Protein AF-A0AAQ4CQL3-F1 (afdb_monomer_lite)

Organism: NCBI:txid1702097

Foldseek 3Di:
DDDDDDDWDWDWPAADPVRHTDTDTDDDPVCVVVVVVCPPHDDDDDDDDPPDD

pLDDT: mean 85.74, std 6.87, range [52.91, 94.56]

Sequence (53 aa):
MEQIVFRGVISSAGSDKYGEKRYAIYIPKSVKEKAGKIAGKEVIVIVILPDDE

Secondary structure (DSSP, 8-state):
---------EEEEEE-TTSPEEEEEPPPGGGHHHHHTTTTS--PPPP------

Structure (mmCIF, N/CA/C/O backbone):
data_AF-A0AAQ4CQL3-F1
#
_entry.id   AF-A0AAQ4CQL3-F1
#
loop_
_atom_site.group_PDB
_atom_site.id
_atom_site.type_symbol
_atom_site.label_atom_id
_atom_site.label_alt_id
_atom_site.label_comp_id
_atom_site.label_asym_id
_atom_site.label_entity_id
_atom_site.label_seq_id
_atom_site.pdbx_PDB_ins_code
_atom_site.Cartn_x
_atom_site.Cartn_y
_atom_site.Cartn_z
_atom_site.occupancy
_atom_site.B_iso_or_equiv
_atom_site.auth_seq_id
_atom_site.auth_comp_id
_atom_site.auth_asym_id
_atom_site.auth_atom_id
_atom_site.pdbx_PDB_model_num
ATOM 1 N N . MET A 1 1 ? -16.736 -12.470 7.540 1.00 70.38 1 MET A N 1
ATOM 2 C CA . MET A 1 1 ? -15.376 -12.123 7.078 1.00 70.38 1 MET A CA 1
ATOM 3 C C . MET A 1 1 ? -15.472 -10.729 6.476 1.00 70.38 1 MET A C 1
ATOM 5 O O . MET A 1 1 ? -16.326 -10.540 5.621 1.00 70.38 1 MET A O 1
ATOM 9 N N . GLU A 1 2 ? -14.746 -9.738 6.998 1.00 75.50 2 GLU A N 1
ATOM 10 C CA . GLU A 1 2 ? -14.818 -8.359 6.486 1.00 75.50 2 GLU A CA 1
ATOM 11 C C . GLU A 1 2 ? -13.769 -8.184 5.384 1.00 75.50 2 GLU A C 1
ATOM 13 O O . GLU A 1 2 ? -12.588 -8.433 5.613 1.00 75.50 2 GLU A O 1
ATOM 18 N N . GLN A 1 3 ? -14.206 -7.795 4.186 1.00 81.00 3 GLN A N 1
ATOM 19 C CA . GLN A 1 3 ? -13.331 -7.537 3.045 1.00 81.00 3 GLN A CA 1
ATOM 20 C C . GLN A 1 3 ? -13.351 -6.042 2.725 1.00 81.00 3 GLN A C 1
ATOM 22 O O . GLN A 1 3 ? -14.416 -5.444 2.566 1.00 81.00 3 GLN A O 1
ATOM 27 N N . ILE A 1 4 ? -12.170 -5.435 2.614 1.00 85.06 4 ILE A N 1
ATOM 28 C CA . ILE A 1 4 ? -12.012 -4.045 2.179 1.00 85.06 4 ILE A CA 1
ATOM 29 C C . ILE A 1 4 ? -11.500 -4.076 0.742 1.00 85.06 4 ILE A C 1
ATOM 31 O O . ILE A 1 4 ? -10.408 -4.570 0.484 1.00 85.06 4 ILE A O 1
ATOM 35 N N . VAL A 1 5 ? -12.288 -3.536 -0.186 1.00 87.31 5 VAL A N 1
ATOM 36 C CA . VAL A 1 5 ? -11.921 -3.433 -1.602 1.00 87.31 5 VAL A CA 1
ATOM 37 C C . VAL A 1 5 ? -11.739 -1.965 -1.952 1.00 87.31 5 VAL A C 1
ATOM 39 O O . VAL A 1 5 ? -12.614 -1.140 -1.684 1.00 87.31 5 VAL A O 1
ATOM 42 N N . PHE A 1 6 ? -10.603 -1.630 -2.553 1.00 87.94 6 PHE A N 1
ATOM 43 C CA . PHE A 1 6 ? -10.352 -0.309 -3.113 1.00 87.94 6 PHE A CA 1
ATOM 44 C C . PHE A 1 6 ? -9.491 -0.428 -4.368 1.00 87.94 6 PHE A C 1
ATOM 46 O O . PHE A 1 6 ? -8.732 -1.381 -4.525 1.00 87.94 6 PHE A O 1
ATOM 53 N N . ARG A 1 7 ? -9.612 0.555 -5.264 1.00 86.12 7 ARG A N 1
ATOM 54 C CA . ARG A 1 7 ? -8.727 0.691 -6.423 1.00 86.12 7 ARG A CA 1
ATOM 55 C C . ARG A 1 7 ? -7.569 1.603 -6.046 1.00 86.12 7 ARG A C 1
ATOM 57 O O . ARG A 1 7 ? -7.787 2.677 -5.486 1.00 86.12 7 ARG A O 1
ATOM 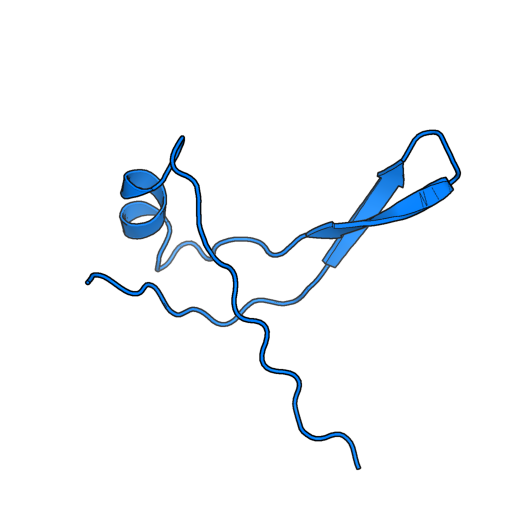64 N N . GLY A 1 8 ? -6.357 1.164 -6.343 1.00 84.19 8 GLY A N 1
ATOM 65 C CA . GLY A 1 8 ? -5.132 1.920 -6.131 1.00 84.19 8 GLY A CA 1
ATOM 66 C C . GLY A 1 8 ? -4.169 1.669 -7.278 1.00 84.19 8 GLY A C 1
ATOM 67 O O . GLY A 1 8 ? -4.287 0.676 -7.991 1.00 84.19 8 GLY A O 1
ATOM 68 N N . VAL A 1 9 ? -3.231 2.590 -7.459 1.00 85.62 9 VAL A N 1
ATOM 69 C CA . VAL A 1 9 ? -2.153 2.447 -8.435 1.00 85.62 9 VAL A CA 1
ATOM 70 C C . VAL A 1 9 ? -0.917 1.963 -7.693 1.00 85.62 9 VAL A C 1
ATOM 72 O O . VAL A 1 9 ? -0.586 2.496 -6.631 1.00 85.62 9 VAL A O 1
ATOM 75 N N . ILE A 1 10 ? -0.249 0.954 -8.248 1.00 87.81 10 ILE A N 1
ATOM 76 C CA . ILE A 1 10 ? 1.063 0.534 -7.767 1.00 87.81 10 ILE A CA 1
ATOM 77 C C . ILE A 1 10 ? 2.070 1.610 -8.177 1.00 87.81 10 ILE A C 1
ATOM 79 O O . ILE A 1 10 ? 2.287 1.866 -9.358 1.00 87.81 10 ILE A O 1
ATOM 83 N N . SER A 1 11 ? 2.676 2.255 -7.189 1.00 88.50 11 SER A N 1
ATOM 84 C CA . SER A 1 11 ? 3.683 3.301 -7.375 1.00 88.50 11 SER A CA 1
ATOM 85 C C . SER A 1 11 ? 5.072 2.807 -6.989 1.00 88.50 11 SER A C 1
ATOM 87 O O . SER A 1 11 ? 5.203 1.992 -6.076 1.00 88.50 11 SER A O 1
ATOM 89 N N . SER A 1 12 ? 6.111 3.346 -7.632 1.00 89.94 12 SER A N 1
ATOM 90 C CA . SER A 1 12 ? 7.498 3.145 -7.197 1.00 89.94 12 SER A CA 1
ATOM 91 C C . SER A 1 12 ? 7.699 3.696 -5.783 1.00 89.94 12 SER A C 1
ATOM 93 O O . SER A 1 12 ? 7.336 4.835 -5.494 1.00 89.94 12 SER A O 1
ATOM 95 N N . ALA A 1 13 ? 8.294 2.883 -4.917 1.00 91.12 13 ALA A N 1
ATOM 96 C CA . ALA A 1 13 ? 8.629 3.197 -3.531 1.00 91.12 13 ALA A CA 1
ATOM 97 C C . ALA A 1 13 ? 10.156 3.243 -3.315 1.00 91.12 13 ALA A C 1
ATOM 99 O O . ALA A 1 13 ? 10.646 2.978 -2.216 1.00 91.12 13 ALA A O 1
ATOM 100 N N . GLY A 1 14 ? 10.905 3.565 -4.375 1.00 92.50 14 GLY A N 1
ATOM 101 C CA . GLY A 1 14 ? 12.367 3.585 -4.379 1.00 92.50 14 GLY A CA 1
ATOM 102 C C . GLY A 1 14 ? 12.972 2.201 -4.599 1.00 92.50 14 GLY A C 1
ATOM 103 O O . GLY A 1 14 ? 12.323 1.314 -5.150 1.00 92.50 14 GLY A O 1
ATOM 104 N N . SER A 1 15 ? 14.216 2.024 -4.161 1.00 94.56 15 SER A N 1
ATOM 105 C CA . SER A 1 15 ? 14.920 0.742 -4.197 1.00 94.56 15 SER A CA 1
ATOM 106 C C . SER A 1 15 ? 15.454 0.385 -2.818 1.00 94.56 15 SER A C 1
ATOM 108 O O . SER A 1 15 ? 15.663 1.260 -1.974 1.00 9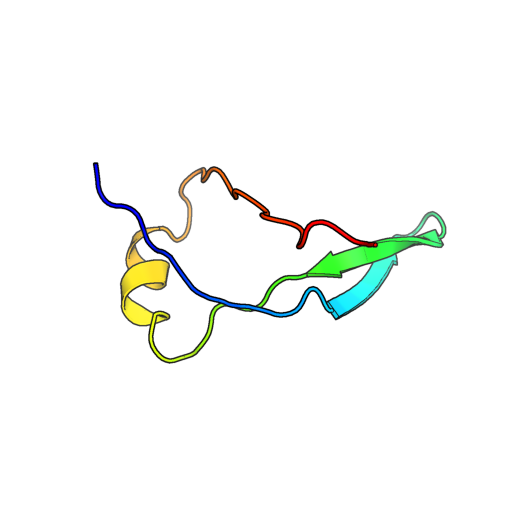4.56 15 SER A O 1
ATOM 110 N N . ASP A 1 16 ? 15.661 -0.902 -2.571 1.00 93.12 16 ASP A N 1
ATOM 111 C CA . ASP A 1 16 ? 16.356 -1.342 -1.370 1.00 93.12 16 ASP A CA 1
ATOM 112 C C . ASP A 1 16 ? 17.881 -1.164 -1.473 1.00 93.12 16 ASP A C 1
ATOM 114 O O . ASP A 1 16 ? 18.418 -0.696 -2.478 1.00 93.12 16 ASP A O 1
ATOM 118 N N . LYS A 1 17 ? 18.594 -1.545 -0.406 1.00 91.25 17 LYS A N 1
ATOM 119 C CA . LYS A 1 17 ? 20.060 -1.446 -0.331 1.00 91.25 17 LYS A CA 1
ATOM 120 C C . LYS A 1 17 ? 20.807 -2.338 -1.336 1.00 91.25 17 LYS A C 1
ATOM 122 O O . LYS A 1 17 ? 22.019 -2.193 -1.458 1.00 91.25 17 LYS A O 1
ATOM 127 N N . TYR A 1 18 ? 20.114 -3.254 -2.009 1.00 94.25 18 TYR A N 1
ATOM 128 C CA . TYR A 1 18 ? 20.651 -4.137 -3.044 1.00 94.25 18 TYR A CA 1
ATOM 129 C C . TYR A 1 18 ? 20.289 -3.663 -4.460 1.00 94.25 18 TYR A C 1
ATOM 131 O O . TYR A 1 18 ? 20.737 -4.260 -5.433 1.00 94.25 18 TYR A O 1
ATOM 139 N N . GLY A 1 19 ? 19.527 -2.571 -4.584 1.00 91.62 19 GLY A N 1
ATOM 140 C CA . GLY A 1 19 ? 19.102 -2.003 -5.863 1.00 91.62 19 GLY A CA 1
ATOM 141 C C . GLY A 1 19 ? 17.736 -2.498 -6.342 1.00 91.62 19 GLY A C 1
ATOM 142 O O . GLY A 1 19 ? 17.234 -1.991 -7.347 1.00 91.62 19 GLY A O 1
ATOM 143 N N . GLU A 1 20 ? 17.091 -3.408 -5.610 1.00 94.25 20 GLU A N 1
ATOM 144 C CA . GLU A 1 20 ? 15.800 -3.970 -6.006 1.00 94.25 20 GLU A CA 1
ATOM 145 C C . GLU A 1 20 ? 14.690 -2.932 -5.879 1.00 94.25 20 GLU A C 1
ATOM 147 O O . GLU A 1 20 ? 14.533 -2.293 -4.832 1.00 94.25 20 GLU A O 1
ATOM 152 N N . LYS A 1 21 ? 13.906 -2.762 -6.950 1.00 93.81 21 LYS A N 1
ATOM 153 C CA . LYS A 1 21 ? 12.799 -1.802 -6.971 1.00 93.81 21 LYS A CA 1
ATOM 154 C C . LYS A 1 21 ? 11.722 -2.229 -5.987 1.00 93.81 21 LYS A C 1
ATOM 156 O O . LYS A 1 21 ? 11.225 -3.353 -6.013 1.00 93.81 21 LYS A O 1
ATOM 161 N N . ARG A 1 22 ? 11.306 -1.282 -5.161 1.00 93.00 22 ARG A N 1
ATOM 162 C CA . ARG A 1 22 ? 10.168 -1.424 -4.268 1.00 93.00 22 ARG A CA 1
ATOM 163 C C . ARG A 1 22 ? 8.961 -0.756 -4.879 1.00 93.00 22 ARG A C 1
ATOM 165 O O . ARG A 1 22 ? 9.058 0.287 -5.521 1.00 93.00 22 ARG A O 1
ATOM 172 N N . TYR A 1 23 ? 7.813 -1.349 -4.611 1.00 91.25 23 TYR A N 1
ATOM 173 C CA . TYR A 1 23 ? 6.533 -0.832 -5.040 1.00 91.25 23 TYR A CA 1
ATOM 174 C C . TYR A 1 23 ? 5.595 -0.743 -3.843 1.00 91.25 23 TYR A C 1
ATOM 176 O O . TYR A 1 23 ? 5.702 -1.523 -2.896 1.00 91.25 23 TYR A O 1
ATOM 184 N N . ALA A 1 24 ? 4.687 0.222 -3.882 1.00 90.50 24 ALA A N 1
ATOM 185 C CA . ALA A 1 24 ? 3.692 0.437 -2.846 1.00 90.50 24 ALA A CA 1
ATOM 186 C C . ALA A 1 24 ? 2.318 0.681 -3.466 1.00 90.50 24 ALA A C 1
ATOM 188 O O . ALA A 1 24 ? 2.206 1.288 -4.531 1.00 90.50 24 ALA A O 1
ATOM 189 N N . ILE A 1 25 ? 1.277 0.247 -2.757 1.00 89.12 25 ILE A N 1
ATOM 190 C CA . ILE A 1 25 ? -0.104 0.643 -3.009 1.00 89.12 25 ILE A CA 1
ATOM 191 C C . ILE A 1 25 ? -0.591 1.464 -1.816 1.00 89.12 25 ILE A C 1
ATOM 193 O O . ILE A 1 25 ? -0.554 1.019 -0.669 1.00 89.12 25 ILE A O 1
ATOM 197 N N . TYR A 1 26 ? -1.021 2.694 -2.081 1.00 87.81 26 TYR A N 1
ATOM 198 C CA . TYR A 1 26 ? -1.506 3.586 -1.035 1.00 87.81 26 TYR A CA 1
ATOM 199 C C . TYR A 1 26 ? -2.996 3.378 -0.788 1.00 87.81 26 TYR A C 1
ATOM 201 O O . TYR A 1 26 ? -3.800 3.320 -1.718 1.00 87.81 26 TYR A O 1
ATOM 209 N N . ILE A 1 27 ? -3.368 3.319 0.488 1.00 88.00 27 ILE A N 1
ATOM 210 C CA . ILE A 1 27 ? -4.763 3.216 0.908 1.00 88.00 27 ILE A CA 1
ATOM 211 C C . ILE A 1 27 ? -5.447 4.580 0.700 1.00 88.00 27 ILE A C 1
ATOM 213 O O . ILE A 1 27 ? -5.016 5.571 1.303 1.00 88.00 27 ILE A O 1
ATOM 217 N N . PRO A 1 28 ? -6.512 4.674 -0.119 1.00 88.88 28 PRO A N 1
ATOM 218 C CA . PRO A 1 28 ? -7.180 5.940 -0.377 1.00 88.88 28 PRO A CA 1
ATOM 219 C C . PRO A 1 28 ? -7.915 6.450 0.866 1.00 88.88 28 PRO A C 1
ATOM 221 O O . PRO A 1 28 ? -8.391 5.679 1.704 1.00 88.88 28 PRO A O 1
ATOM 224 N N . LYS A 1 29 ? -8.059 7.780 0.970 1.00 88.56 29 LYS A N 1
ATOM 225 C CA . LYS A 1 29 ? -8.698 8.441 2.125 1.00 88.56 29 LYS A CA 1
ATOM 226 C C . LYS A 1 29 ? -10.091 7.883 2.436 1.00 88.56 29 LYS A C 1
ATOM 228 O O . LYS A 1 29 ? -10.421 7.736 3.607 1.00 88.56 29 LYS A O 1
ATOM 233 N N . SER A 1 30 ? -10.860 7.521 1.409 1.00 87.62 30 SER A N 1
ATOM 234 C CA . SER A 1 30 ? -12.223 6.982 1.525 1.00 87.62 30 SER A CA 1
ATOM 235 C C . SER A 1 30 ? -12.324 5.679 2.323 1.00 87.62 30 SER A C 1
ATOM 237 O O . SER A 1 30 ? -13.386 5.382 2.863 1.00 87.62 30 SER A O 1
ATOM 239 N N . VAL A 1 31 ? -11.241 4.902 2.420 1.00 88.75 31 VAL A N 1
ATOM 240 C CA . VAL A 1 31 ? -1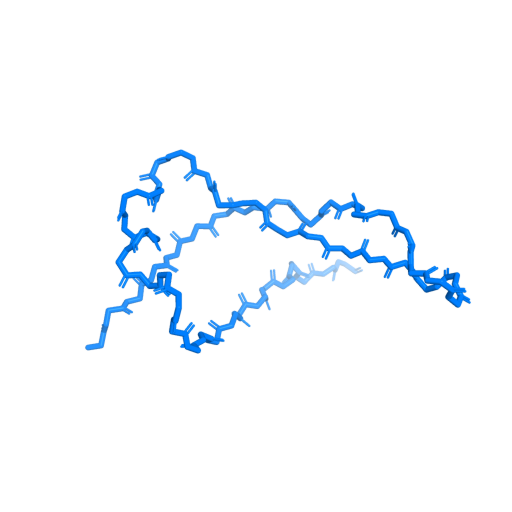1.215 3.637 3.176 1.00 88.75 31 VAL A CA 1
ATOM 241 C C . VAL A 1 31 ? -10.218 3.662 4.336 1.00 88.75 31 VAL A C 1
ATOM 243 O O . VAL A 1 31 ? -10.039 2.647 5.007 1.00 88.75 31 VAL A O 1
ATOM 246 N N . LYS A 1 32 ? -9.600 4.817 4.621 1.00 87.06 32 LYS A N 1
ATOM 247 C CA . LYS A 1 32 ? -8.563 4.967 5.653 1.00 87.06 32 LYS A CA 1
ATOM 248 C C . LYS A 1 32 ? -9.049 4.559 7.045 1.00 87.06 32 LYS A C 1
ATOM 250 O O . LYS A 1 32 ? -8.324 3.873 7.754 1.00 87.06 32 LYS A O 1
ATOM 255 N N . GLU A 1 33 ? -10.267 4.933 7.433 1.00 87.94 33 GLU A N 1
ATOM 256 C CA . GLU A 1 33 ? -10.826 4.560 8.743 1.00 87.94 33 GLU A CA 1
ATOM 257 C C . GLU A 1 33 ? -11.044 3.050 8.874 1.00 87.94 33 GLU A C 1
ATO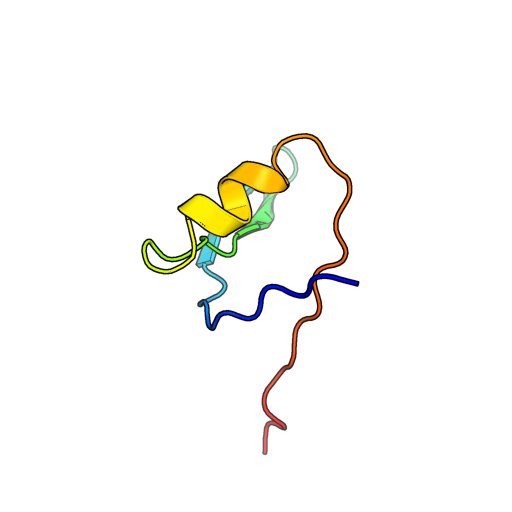M 259 O O . GLU A 1 33 ? -10.732 2.460 9.907 1.00 87.94 33 GLU A O 1
ATOM 264 N N . LYS A 1 34 ? -11.521 2.402 7.804 1.00 85.69 34 LY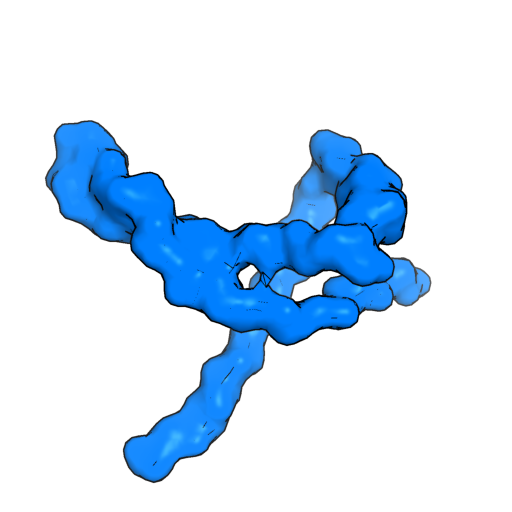S A N 1
ATOM 265 C CA . LYS A 1 34 ? -11.683 0.943 7.757 1.00 85.69 34 LYS A CA 1
ATOM 266 C C . LYS A 1 34 ? -10.323 0.248 7.812 1.00 85.69 34 LYS A C 1
ATOM 268 O O . LYS A 1 34 ? -10.151 -0.696 8.576 1.00 85.69 34 LYS A O 1
ATOM 273 N N . ALA A 1 35 ? -9.340 0.770 7.081 1.00 83.25 35 ALA A N 1
ATOM 274 C CA . ALA A 1 35 ? -7.965 0.285 7.110 1.00 83.25 35 ALA A CA 1
ATOM 275 C C . ALA A 1 35 ? -7.264 0.517 8.464 1.00 83.25 35 ALA A C 1
ATOM 277 O O . ALA A 1 35 ? 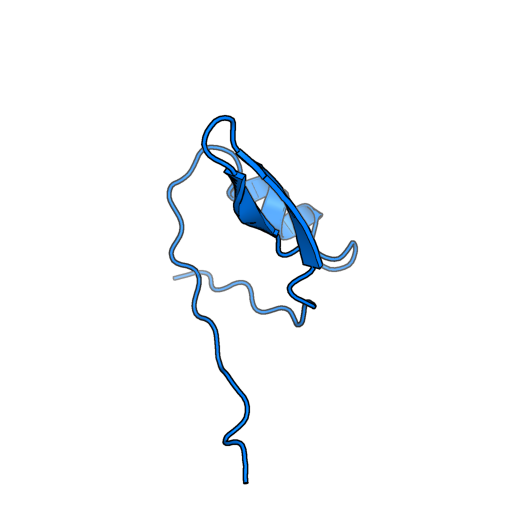-6.405 -0.262 8.864 1.00 83.25 35 ALA A O 1
ATOM 278 N N . GLY A 1 36 ? -7.653 1.543 9.224 1.00 85.31 36 GLY A N 1
ATOM 279 C CA . GLY A 1 36 ? -7.153 1.746 10.586 1.00 85.31 36 GLY A CA 1
ATOM 280 C C . GLY A 1 36 ? -7.446 0.556 11.506 1.00 85.31 36 GLY A C 1
ATOM 281 O O . GLY A 1 36 ? -6.627 0.217 12.355 1.00 85.31 36 GLY A O 1
ATOM 282 N N . LYS A 1 37 ? -8.565 -0.150 11.290 1.00 85.19 37 LYS A N 1
ATOM 283 C CA . LYS A 1 37 ? -8.973 -1.325 12.086 1.00 85.19 37 LYS A CA 1
ATOM 284 C C . LYS A 1 37 ? -8.117 -2.580 11.846 1.00 85.19 37 LYS A C 1
ATOM 286 O O . LYS A 1 37 ? -8.236 -3.557 12.597 1.00 85.19 37 LYS A O 1
ATOM 291 N N . ILE A 1 38 ? -7.289 -2.571 10.798 1.00 84.38 38 ILE A N 1
ATOM 292 C CA . ILE A 1 38 ? -6.400 -3.679 10.412 1.00 84.38 38 ILE A CA 1
ATOM 293 C C . ILE A 1 38 ? -4.917 -3.366 10.648 1.00 84.38 38 ILE A C 1
ATOM 295 O O . ILE A 1 38 ? -4.073 -4.222 10.402 1.00 84.38 38 ILE A O 1
ATOM 299 N N . ALA A 1 39 ? -4.582 -2.178 11.162 1.00 82.62 39 ALA A N 1
ATOM 300 C CA . ALA A 1 39 ? -3.209 -1.859 11.540 1.00 82.62 39 ALA A CA 1
ATOM 301 C C . ALA A 1 39 ? -2.672 -2.882 12.562 1.00 82.62 39 ALA A C 1
ATOM 303 O O . ALA A 1 39 ? -3.341 -3.196 13.546 1.00 82.62 39 ALA A O 1
ATOM 304 N N . GLY A 1 40 ? -1.471 -3.412 12.311 1.00 84.75 40 GLY A N 1
ATOM 305 C CA . GLY A 1 40 ? -0.836 -4.430 13.158 1.00 84.75 40 GLY A CA 1
ATOM 306 C C . GLY A 1 40 ? -1.362 -5.859 12.972 1.00 84.75 40 GLY A C 1
ATOM 307 O O . GLY A 1 40 ? -0.956 -6.744 13.720 1.00 84.75 40 GLY A O 1
ATOM 308 N N . LYS A 1 41 ? -2.246 -6.102 11.997 1.00 87.75 41 LYS A N 1
ATOM 309 C CA . LYS A 1 41 ? -2.729 -7.443 11.643 1.00 87.75 41 LYS A CA 1
ATOM 310 C C . LYS A 1 41 ? -2.113 -7.897 10.325 1.00 87.75 41 LYS A C 1
ATOM 312 O O . LYS A 1 41 ? -1.859 -7.082 9.440 1.00 87.75 41 LYS A O 1
ATOM 317 N N . GLU A 1 42 ? -1.907 -9.201 10.192 1.00 85.69 42 GLU A N 1
ATOM 318 C CA . GLU A 1 42 ? -1.568 -9.810 8.910 1.00 85.69 42 GLU A CA 1
ATOM 319 C C . GLU A 1 42 ? -2.768 -9.721 7.959 1.00 85.69 42 GLU A C 1
ATOM 321 O O . GLU A 1 42 ? -3.921 -9.883 8.372 1.00 85.69 42 GLU A O 1
ATOM 326 N N . VAL A 1 43 ? -2.503 -9.419 6.689 1.00 84.00 43 VAL A N 1
ATOM 327 C CA . VAL A 1 43 ? -3.533 -9.240 5.664 1.00 84.00 43 VAL A CA 1
ATOM 328 C C . VAL A 1 43 ? -3.119 -9.920 4.368 1.00 84.00 43 VAL A C 1
ATOM 330 O O . VAL A 1 43 ? -1.941 -9.953 4.020 1.00 84.00 43 VAL A O 1
ATOM 333 N N . ILE A 1 44 ? -4.109 -10.409 3.626 1.00 85.12 44 ILE A N 1
ATOM 334 C CA . ILE A 1 44 ? -3.927 -10.903 2.261 1.00 85.12 44 ILE A CA 1
ATOM 335 C C . ILE A 1 44 ? -4.283 -9.769 1.302 1.00 85.12 44 ILE A C 1
ATOM 337 O O . ILE A 1 44 ? -5.371 -9.196 1.384 1.00 85.12 44 ILE A O 1
ATOM 341 N N . VAL A 1 45 ? -3.372 -9.457 0.382 1.00 84.06 45 VAL A N 1
ATOM 342 C CA . VAL A 1 45 ? -3.603 -8.493 -0.698 1.00 84.06 45 VAL A CA 1
ATOM 343 C C . VAL A 1 45 ? -3.850 -9.266 -1.986 1.00 84.06 45 VAL A C 1
ATOM 345 O O . VAL A 1 45 ? -2.999 -10.034 -2.424 1.00 84.06 45 VAL A O 1
ATOM 348 N N . ILE A 1 46 ? -5.017 -9.056 -2.593 1.00 85.31 46 ILE A N 1
ATOM 349 C CA . ILE A 1 46 ? -5.371 -9.638 -3.889 1.00 85.31 46 ILE A CA 1
ATOM 350 C C . ILE A 1 46 ? -5.166 -8.560 -4.951 1.00 85.31 46 ILE A C 1
ATOM 352 O O . ILE A 1 46 ? -5.801 -7.506 -4.894 1.00 85.31 46 ILE A O 1
ATOM 356 N N . VAL A 1 47 ? -4.277 -8.823 -5.908 1.00 82.25 47 VAL A N 1
ATOM 357 C CA . VAL A 1 47 ? -4.027 -7.948 -7.058 1.00 82.25 47 VAL A CA 1
ATOM 358 C C . VAL A 1 47 ? -4.732 -8.547 -8.267 1.00 82.25 47 VAL A C 1
ATOM 360 O O . VAL A 1 47 ? -4.470 -9.689 -8.629 1.00 82.25 47 VAL A O 1
ATOM 363 N N . ILE A 1 48 ? -5.638 -7.778 -8.869 1.00 81.88 48 ILE A N 1
ATOM 364 C CA . ILE A 1 48 ? -6.298 -8.136 -10.126 1.00 81.88 48 ILE A CA 1
ATOM 365 C C . ILE A 1 48 ? -5.639 -7.290 -11.206 1.00 81.88 48 ILE A C 1
ATOM 367 O O . ILE A 1 48 ? -5.776 -6.064 -11.197 1.00 81.88 48 ILE A O 1
ATOM 371 N N . LEU A 1 49 ? -4.889 -7.943 -12.085 1.00 80.38 49 LEU A N 1
ATOM 372 C CA . LEU A 1 49 ? -4.384 -7.318 -13.298 1.00 80.38 49 LEU A CA 1
ATOM 373 C C . LEU A 1 49 ? -5.532 -7.272 -14.314 1.00 80.38 49 LEU A C 1
ATOM 375 O O . LEU A 1 49 ? -6.339 -8.205 -14.334 1.00 80.38 49 LEU A O 1
ATOM 379 N N . PRO A 1 50 ? -5.670 -6.196 -15.106 1.00 78.50 50 PRO A N 1
ATOM 380 C CA . PRO A 1 50 ? -6.477 -6.304 -16.310 1.00 78.50 50 PRO A CA 1
ATOM 381 C C . PRO A 1 50 ? -5.911 -7.451 -17.154 1.00 78.50 50 PRO A C 1
ATOM 383 O O . PRO A 1 50 ? -4.699 -7.665 -17.157 1.00 78.50 50 PRO A O 1
ATOM 386 N N . ASP A 1 51 ? -6.783 -8.191 -17.836 1.00 78.81 51 ASP A N 1
ATOM 387 C CA . ASP A 1 51 ? -6.322 -8.992 -18.961 1.00 78.81 51 ASP A CA 1
ATOM 388 C C . ASP A 1 51 ? -5.753 -7.984 -19.965 1.00 78.81 51 ASP A C 1
ATOM 390 O O . ASP A 1 51 ? -6.488 -7.158 -20.514 1.00 78.81 51 ASP A O 1
ATOM 394 N N . ASP A 1 52 ? -4.427 -7.961 -20.078 1.00 72.06 52 ASP A N 1
ATOM 395 C CA . ASP A 1 52 ? -3.756 -7.269 -21.166 1.00 72.06 52 ASP A CA 1
ATOM 396 C C . ASP A 1 52 ? -4.248 -7.915 -22.477 1.00 72.06 52 ASP A C 1
ATOM 398 O O . ASP A 1 52 ? -4.470 -9.128 -22.533 1.00 72.06 52 ASP A O 1
ATOM 402 N N . GLU A 1 53 ? -4.442 -7.112 -23.525 1.00 52.91 53 GLU A N 1
ATOM 403 C CA . GLU A 1 53 ? -4.299 -7.648 -24.888 1.00 52.91 53 GLU A CA 1
ATOM 404 C C . GLU A 1 53 ? -2.954 -8.375 -25.042 1.00 52.91 53 GLU A C 1
ATOM 406 O O . GLU A 1 53 ? -1.930 -7.842 -24.549 1.00 52.91 53 GLU A O 1
#

Radius of gyration: 13.72 Å; chains: 1; bounding box: 36×21×38 Å